Protein AF-Q5XXY3-F1 (afdb_monomer)

Secondary structure (DSSP, 8-state):
-HHHHTTS-HHHHHSSEEEEE--SSS--GGGGTT-EEEEEETTT--EEEEEEEE--SSSSEEE-HHHHHHH-TTSHHHHHT---EEEEEE----

Organism: Arachis hypogaea (NCBI:txid3818)

Mean predicted aligned error: 1.86 Å

Solvent-accessible surface area (backbone atoms only — not comparable to full-atom values): 5465 Å² total; per-residue (Å²): 63,58,95,78,54,62,85,53,56,67,69,69,67,64,70,40,45,52,25,20,37,29,44,91,75,75,69,51,56,80,79,26,46,73,40,24,34,43,36,29,25,71,85,76,67,29,67,50,61,30,28,24,49,38,63,51,88,85,60,36,74,47,60,38,64,78,49,44,57,65,38,34,81,81,47,58,26,70,77,69,74,52,75,66,65,48,74,40,83,45,86,74,85,124

Radius of gyration: 12.84 Å; Cα contacts (8 Å, |Δi|>4): 167; chains: 1; bounding box: 28×23×36 Å

pLDDT: mean 98.24, std 0.9, range [92.88, 98.88]

Foldseek 3Di:
DCVPPVPPDPCLVPVFFEKAADAPDDDHDPVQAQWWKWKAQPPPRQTGIYGHHHHDDPHGMGGDPVVVPSRCVPCVQVVVVHTDIDMDTDDPVD

Structure (mmCIF, N/CA/C/O backbone):
data_AF-Q5XXY3-F1
#
_entry.id   AF-Q5XXY3-F1
#
loop_
_atom_site.group_PDB
_atom_site.id
_atom_site.type_symbol
_atom_site.label_atom_id
_atom_site.label_alt_id
_atom_site.label_comp_id
_atom_site.label_asym_id
_atom_site.label_entity_id
_atom_site.label_seq_id
_atom_site.pdbx_PDB_ins_code
_atom_site.Cartn_x
_atom_site.Cartn_y
_atom_site.Cartn_z
_atom_site.occupancy
_atom_site.B_iso_or_equiv
_atom_site.auth_seq_id
_atom_site.auth_comp_id
_atom_site.auth_asym_id
_atom_site.auth_atom_id
_atom_site.pdbx_PDB_model_num
ATOM 1 N N . CYS A 1 1 ? 13.732 -0.974 -5.779 1.00 98.00 1 CYS A N 1
ATOM 2 C CA . CYS A 1 1 ? 13.430 -1.708 -7.037 1.00 98.00 1 CYS A CA 1
ATOM 3 C C . CYS A 1 1 ? 13.679 -0.929 -8.339 1.00 98.00 1 CYS A C 1
ATOM 5 O O . CYS A 1 1 ? 13.474 -1.486 -9.416 1.00 98.00 1 CYS A O 1
ATOM 7 N N . ALA A 1 2 ? 14.160 0.323 -8.294 1.00 98.12 2 ALA A N 1
ATOM 8 C CA . ALA A 1 2 ? 14.333 1.152 -9.494 1.00 98.12 2 ALA A CA 1
ATOM 9 C C . ALA A 1 2 ? 15.205 0.512 -10.593 1.00 98.12 2 ALA A C 1
ATOM 11 O O . ALA A 1 2 ? 14.863 0.631 -11.766 1.00 98.12 2 ALA A O 1
ATOM 12 N N . THR A 1 3 ? 16.258 -0.226 -10.219 1.00 98.31 3 THR A N 1
ATOM 13 C CA . THR A 1 3 ? 17.162 -0.944 -11.138 1.00 98.31 3 THR A CA 1
ATOM 14 C C . THR A 1 3 ? 16.435 -1.802 -12.178 1.00 98.31 3 THR A C 1
ATOM 16 O O . THR A 1 3 ? 16.924 -1.937 -13.295 1.00 98.31 3 THR A O 1
ATOM 19 N N . TRP A 1 4 ? 15.272 -2.366 -11.832 1.00 97.38 4 TRP A N 1
ATOM 20 C CA . TRP A 1 4 ? 14.529 -3.295 -12.694 1.00 97.38 4 TRP A CA 1
ATOM 21 C C . TRP A 1 4 ? 13.180 -2.740 -13.162 1.00 97.38 4 TRP A C 1
ATOM 23 O O . TRP A 1 4 ? 12.742 -3.045 -14.269 1.00 97.38 4 TRP A O 1
ATOM 33 N N . ASP A 1 5 ? 12.533 -1.899 -12.347 1.00 98.06 5 ASP A N 1
ATOM 34 C CA . ASP A 1 5 ? 11.139 -1.502 -12.574 1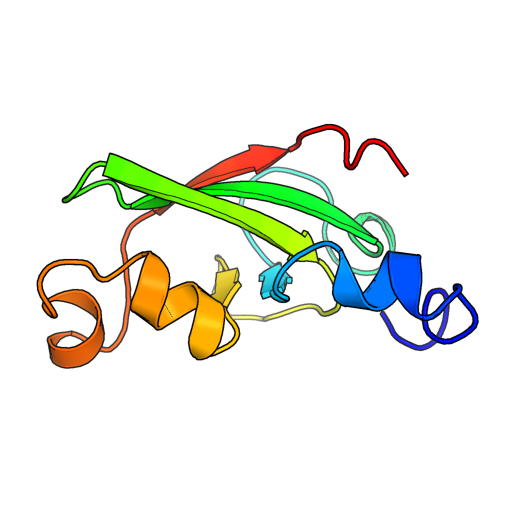.00 98.06 5 ASP A CA 1
ATOM 35 C C . ASP A 1 5 ? 10.951 -0.030 -12.975 1.00 98.06 5 ASP A C 1
ATOM 37 O O . ASP A 1 5 ? 9.853 0.352 -13.384 1.00 98.06 5 ASP A O 1
ATOM 41 N N . ALA A 1 6 ? 11.990 0.816 -12.916 1.00 97.38 6 ALA A N 1
ATOM 42 C CA . ALA A 1 6 ? 11.848 2.247 -13.223 1.00 97.38 6 ALA A CA 1
ATOM 43 C C . ALA A 1 6 ? 11.434 2.520 -14.681 1.00 97.38 6 ALA A C 1
ATOM 45 O O . ALA A 1 6 ? 10.721 3.487 -14.947 1.00 97.38 6 ALA A O 1
ATOM 46 N N . GLY A 1 7 ? 11.838 1.649 -15.613 1.00 98.25 7 GLY A N 1
ATOM 47 C CA . GLY A 1 7 ? 11.496 1.746 -17.035 1.00 98.25 7 GLY A CA 1
ATOM 48 C C . GLY A 1 7 ? 10.075 1.295 -17.387 1.00 98.25 7 GLY A C 1
ATOM 49 O O . GLY A 1 7 ? 9.664 1.429 -18.538 1.00 98.25 7 GLY A O 1
ATOM 50 N N . LYS A 1 8 ? 9.303 0.758 -16.431 1.00 98.25 8 LYS A N 1
ATOM 51 C CA . LYS A 1 8 ? 7.924 0.331 -16.695 1.00 98.25 8 LYS A CA 1
ATOM 52 C C . LYS A 1 8 ? 7.012 1.533 -16.992 1.00 98.25 8 LYS A C 1
ATOM 54 O O . LYS A 1 8 ? 7.267 2.642 -16.498 1.00 98.25 8 LYS A O 1
ATOM 59 N N . PRO A 1 9 ? 5.925 1.336 -17.769 1.00 98.44 9 PRO A N 1
ATOM 60 C CA . PRO A 1 9 ? 4.998 2.410 -18.113 1.00 98.44 9 PRO A CA 1
ATOM 61 C C . PRO A 1 9 ? 4.483 3.161 -16.883 1.00 98.44 9 PRO A C 1
ATOM 63 O O . PRO A 1 9 ? 4.299 2.576 -15.815 1.00 98.44 9 PRO A O 1
ATOM 66 N N . LEU A 1 10 ? 4.200 4.458 -17.035 1.00 98.12 10 LEU A N 1
ATOM 67 C CA . LEU A 1 10 ? 3.678 5.278 -15.937 1.00 98.12 10 LEU A CA 1
ATOM 68 C C . LEU A 1 10 ? 2.394 4.683 -15.341 1.00 98.12 10 LEU A C 1
ATOM 70 O O . LEU A 1 10 ? 2.278 4.596 -14.122 1.00 98.12 10 LEU A O 1
ATOM 74 N N . ALA A 1 11 ? 1.491 4.199 -16.200 1.00 98.12 11 ALA A N 1
ATOM 75 C CA . ALA A 1 11 ? 0.255 3.542 -15.785 1.00 98.12 11 ALA A CA 1
ATOM 76 C C . ALA A 1 11 ? 0.512 2.342 -14.857 1.00 98.12 11 ALA A C 1
ATOM 78 O O . ALA A 1 11 ? -0.181 2.183 -13.859 1.00 98.12 11 ALA A O 1
ATOM 79 N N . TRP A 1 12 ? 1.554 1.547 -15.122 1.00 98.56 12 TRP A N 1
ATOM 80 C CA . TRP A 1 12 ? 1.952 0.436 -14.254 1.00 98.56 12 TRP A CA 1
ATOM 81 C C . TRP A 1 12 ? 2.480 0.929 -12.901 1.00 98.56 12 TRP A C 1
ATOM 83 O O . TRP A 1 12 ? 2.092 0.411 -11.849 1.00 98.56 12 TRP A O 1
ATOM 93 N N . ARG A 1 13 ? 3.343 1.958 -12.930 1.00 98.38 13 ARG A N 1
ATOM 94 C CA . ARG A 1 13 ? 3.983 2.536 -11.734 1.00 98.38 13 ARG A CA 1
ATOM 95 C C . ARG A 1 13 ? 2.977 3.217 -10.806 1.00 98.38 13 ARG A C 1
ATOM 97 O O . ARG A 1 13 ? 3.177 3.188 -9.598 1.00 98.38 13 ARG A O 1
ATOM 104 N N . GLN A 1 14 ? 1.911 3.799 -11.355 1.00 97.88 14 GLN A N 1
ATOM 105 C CA . GLN A 1 14 ? 0.889 4.540 -10.604 1.00 97.88 14 GLN A CA 1
ATOM 106 C C . GLN A 1 14 ? -0.372 3.730 -10.273 1.00 97.88 14 GLN A C 1
ATOM 108 O O . GLN A 1 14 ? -1.235 4.230 -9.558 1.00 97.88 14 GLN A O 1
ATOM 113 N N . LYS A 1 15 ? -0.496 2.490 -10.765 1.00 98.44 15 LYS A N 1
ATOM 114 C CA . LYS A 1 15 ? -1.696 1.660 -10.571 1.00 98.44 15 LYS A CA 1
ATOM 115 C C . LYS A 1 15 ? -2.050 1.420 -9.099 1.00 98.44 15 LYS A C 1
ATOM 117 O O . LYS A 1 15 ? -3.225 1.396 -8.748 1.00 98.44 15 LYS A O 1
ATOM 122 N N . TYR A 1 16 ? -1.036 1.239 -8.255 1.00 98.69 16 TYR A N 1
ATOM 123 C CA . TYR A 1 16 ? -1.183 0.976 -6.824 1.00 98.69 16 TYR A CA 1
ATOM 124 C C . TYR A 1 16 ? -0.274 1.898 -6.017 1.00 98.69 16 TYR A C 1
ATOM 126 O O . TYR A 1 16 ? 0.780 2.315 -6.500 1.00 98.69 16 TYR A O 1
ATOM 134 N N . GLY A 1 17 ? -0.664 2.168 -4.769 1.00 98.62 17 GLY A N 1
ATOM 135 C CA . GLY A 1 17 ? 0.211 2.837 -3.809 1.00 98.62 17 GLY A CA 1
ATOM 136 C C . GLY A 1 17 ? 1.457 2.005 -3.503 1.00 98.62 17 GLY A C 1
ATOM 137 O O . GLY A 1 17 ? 1.490 0.798 -3.758 1.00 98.62 17 GLY A O 1
ATOM 138 N N . TRP A 1 18 ? 2.500 2.650 -2.993 1.00 98.81 18 TRP A N 1
ATOM 139 C CA . TRP A 1 18 ? 3.824 2.045 -2.857 1.00 98.81 18 TRP A CA 1
ATOM 140 C C . TRP A 1 18 ? 4.115 1.562 -1.440 1.00 98.81 18 TRP A C 1
ATOM 142 O O . TRP A 1 18 ? 3.590 2.086 -0.456 1.00 98.81 18 TRP A O 1
ATOM 152 N N . THR A 1 19 ? 4.980 0.554 -1.349 1.00 98.88 19 THR A N 1
ATOM 153 C CA . THR A 1 19 ? 5.551 0.097 -0.084 1.00 98.88 19 THR A CA 1
ATOM 154 C C . THR A 1 19 ? 6.962 -0.463 -0.263 1.00 98.88 19 THR A C 1
ATOM 156 O O . THR A 1 19 ? 7.293 -1.014 -1.321 1.00 98.88 19 THR A O 1
ATOM 159 N N . ALA A 1 20 ? 7.780 -0.362 0.782 1.00 98.88 20 ALA A N 1
ATOM 160 C CA . ALA A 1 20 ? 8.928 -1.232 0.980 1.00 98.88 20 ALA A CA 1
ATOM 161 C C . ALA A 1 20 ? 8.501 -2.521 1.698 1.00 98.88 20 ALA A C 1
ATOM 163 O O . ALA A 1 20 ? 7.660 -2.477 2.596 1.00 98.88 20 ALA A O 1
ATOM 164 N N . PHE A 1 21 ? 9.095 -3.664 1.345 1.00 98.81 21 PHE A N 1
ATOM 165 C CA . PHE A 1 21 ? 8.760 -4.951 1.965 1.00 98.81 21 PHE A CA 1
ATOM 166 C C . PHE A 1 21 ? 9.985 -5.675 2.521 1.00 98.81 21 PHE A C 1
ATOM 168 O O . PHE A 1 21 ? 10.999 -5.852 1.845 1.00 98.81 21 PHE A O 1
ATOM 175 N N . CYS A 1 22 ? 9.855 -6.131 3.761 1.00 98.44 22 CYS A N 1
ATOM 176 C CA . CYS A 1 22 ? 10.830 -6.940 4.482 1.00 98.44 22 CYS A CA 1
ATOM 177 C C . CYS A 1 22 ? 10.124 -7.826 5.520 1.00 98.44 22 CYS A C 1
ATOM 179 O O . CYS A 1 22 ? 10.650 -8.079 6.605 1.00 98.44 22 CYS A O 1
ATOM 181 N N . GLY A 1 23 ? 8.902 -8.257 5.190 1.00 97.56 23 GLY A N 1
ATOM 182 C CA . GLY A 1 23 ? 8.074 -9.080 6.057 1.00 97.56 23 GLY A CA 1
ATOM 183 C C . GLY A 1 23 ? 8.644 -10.490 6.256 1.00 97.56 23 GLY A C 1
ATOM 184 O O . GLY A 1 23 ? 9.471 -10.954 5.469 1.00 97.56 23 GLY A O 1
ATOM 185 N N . PRO A 1 24 ? 8.179 -11.200 7.294 1.00 97.12 24 PRO A N 1
ATOM 186 C CA . PRO A 1 24 ? 8.749 -12.486 7.698 1.00 97.12 24 PRO A CA 1
ATOM 187 C C . PRO A 1 24 ? 8.440 -13.647 6.741 1.00 97.12 24 PRO A C 1
ATOM 189 O O . PRO A 1 24 ? 9.077 -14.693 6.839 1.00 97.12 24 PRO A O 1
AT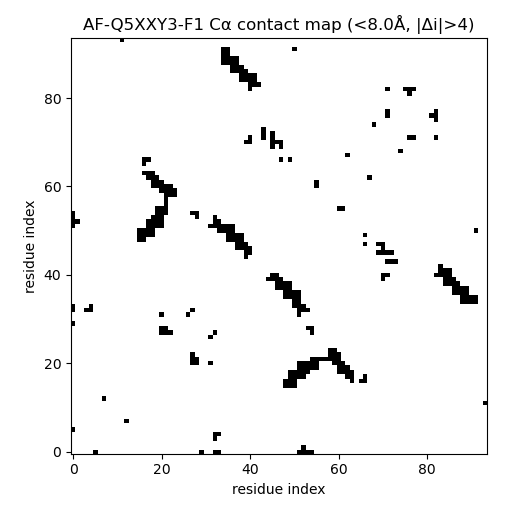OM 192 N N . VAL A 1 25 ? 7.453 -13.506 5.846 1.00 98.06 25 VAL A N 1
ATOM 193 C CA . VAL A 1 25 ? 6.987 -14.582 4.962 1.00 98.06 25 VAL A CA 1
ATOM 194 C C . VAL A 1 25 ? 6.858 -14.079 3.527 1.00 98.06 25 VAL A C 1
ATOM 196 O O . VAL A 1 25 ? 6.159 -13.109 3.244 1.00 98.06 25 VAL A O 1
ATOM 199 N N . GLY A 1 26 ? 7.489 -14.801 2.603 1.00 97.12 26 GLY A N 1
ATOM 200 C CA . GLY A 1 26 ? 7.474 -14.501 1.174 1.00 97.12 26 GLY A CA 1
ATOM 201 C C . GLY A 1 26 ? 8.815 -13.977 0.653 1.00 97.12 26 GLY A C 1
ATOM 202 O O . GLY A 1 26 ? 9.788 -13.880 1.398 1.00 97.12 26 GLY A O 1
ATOM 203 N N . PRO A 1 27 ? 8.899 -13.687 -0.655 1.00 97.56 27 PRO A N 1
ATOM 204 C CA . PRO A 1 27 ? 10.121 -13.191 -1.272 1.00 97.56 27 PRO A CA 1
ATOM 205 C C . PRO A 1 27 ? 10.464 -11.790 -0.759 1.00 97.56 27 PRO A C 1
ATOM 207 O O . PRO A 1 27 ? 9.580 -10.948 -0.615 1.00 97.56 27 PRO A O 1
ATOM 210 N N . THR A 1 28 ? 11.752 -11.523 -0.564 1.00 96.88 28 THR A N 1
ATOM 211 C CA . THR A 1 28 ? 12.295 -10.207 -0.198 1.00 96.88 28 THR A CA 1
ATOM 212 C C . THR A 1 28 ? 13.349 -9.755 -1.214 1.00 96.88 28 THR A C 1
ATOM 214 O O . THR A 1 28 ? 13.742 -10.509 -2.112 1.00 96.88 28 THR A O 1
ATOM 217 N N . GLY A 1 29 ? 13.768 -8.491 -1.120 1.00 95.62 29 GLY A N 1
ATOM 218 C CA . GLY A 1 29 ? 14.742 -7.888 -2.029 1.00 95.62 29 GLY A CA 1
ATOM 219 C C . GLY A 1 29 ? 14.295 -7.925 -3.488 1.00 95.62 29 GLY A C 1
ATOM 220 O O . GLY A 1 29 ? 13.130 -7.677 -3.801 1.00 95.62 29 GLY A O 1
ATOM 221 N N . GLN A 1 30 ? 15.217 -8.253 -4.395 1.00 97.62 30 GLN A N 1
ATOM 222 C CA . GLN A 1 30 ? 14.950 -8.258 -5.836 1.00 97.62 30 GLN A CA 1
ATOM 223 C C . GLN A 1 30 ? 13.745 -9.134 -6.221 1.00 97.62 30 GLN A C 1
ATOM 225 O O . GLN A 1 30 ? 12.960 -8.748 -7.080 1.00 97.62 30 GLN A O 1
ATOM 230 N N . ALA A 1 31 ? 13.558 -10.290 -5.576 1.00 98.06 31 ALA A N 1
ATOM 231 C CA . ALA A 1 31 ? 12.477 -11.223 -5.907 1.00 98.06 31 ALA A CA 1
ATOM 232 C C . ALA A 1 31 ? 11.073 -10.723 -5.504 1.00 98.06 31 ALA A C 1
ATOM 234 O O . ALA A 1 31 ? 10.063 -11.317 -5.905 1.00 98.06 31 ALA A O 1
ATOM 235 N N . ALA A 1 32 ? 11.005 -9.670 -4.686 1.00 98.50 32 ALA A N 1
ATOM 236 C CA . ALA A 1 32 ? 9.768 -9.017 -4.269 1.00 98.50 32 ALA A CA 1
ATOM 237 C C . ALA A 1 32 ? 9.385 -7.839 -5.175 1.00 98.50 32 ALA A C 1
ATOM 239 O O . ALA A 1 32 ? 8.213 -7.470 -5.229 1.00 98.50 32 ALA A O 1
ATOM 240 N N . CYS A 1 33 ? 10.358 -7.259 -5.881 1.00 98.62 33 CYS A N 1
ATOM 241 C CA . CYS A 1 33 ? 10.165 -6.064 -6.687 1.00 98.62 33 CYS A CA 1
ATOM 242 C C . CYS A 1 33 ? 9.033 -6.218 -7.706 1.00 98.62 33 CYS A C 1
ATOM 244 O O . CYS A 1 33 ? 8.946 -7.210 -8.431 1.00 98.62 33 CYS A O 1
ATOM 246 N N . GLY A 1 34 ? 8.123 -5.245 -7.700 1.00 98.56 34 GLY A N 1
ATOM 247 C CA . GLY A 1 34 ? 6.979 -5.187 -8.598 1.00 98.56 34 GLY A CA 1
ATOM 248 C C . GLY A 1 34 ? 5.790 -6.061 -8.196 1.00 98.56 34 GLY A C 1
ATOM 249 O O . GLY A 1 34 ? 4.726 -5.887 -8.789 1.00 98.56 34 GLY A O 1
ATOM 250 N N . LYS A 1 35 ? 5.906 -6.944 -7.192 1.00 98.75 35 LYS A N 1
ATOM 251 C CA . LYS A 1 35 ? 4.777 -7.755 -6.698 1.00 98.75 35 LYS A CA 1
ATOM 252 C C . LYS A 1 35 ? 3.779 -6.910 -5.908 1.00 98.75 35 LYS A C 1
ATOM 254 O O . LYS A 1 35 ? 4.131 -5.855 -5.375 1.00 98.75 35 LYS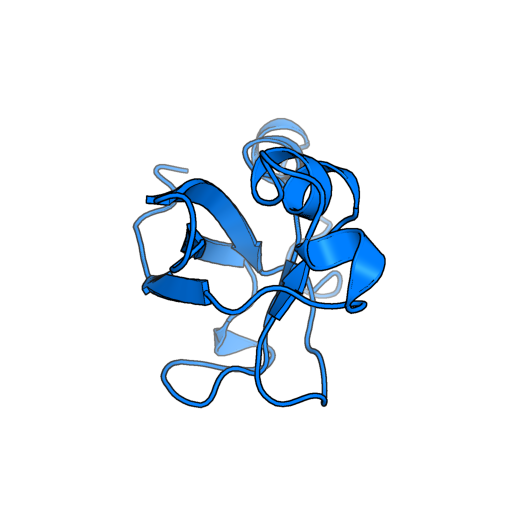 A O 1
ATOM 259 N N . CYS A 1 36 ? 2.543 -7.397 -5.814 1.00 98.88 36 CYS A N 1
ATOM 260 C CA . CYS A 1 36 ? 1.468 -6.715 -5.105 1.00 98.88 36 CYS A CA 1
ATOM 261 C C . CYS A 1 36 ? 1.064 -7.441 -3.825 1.00 98.88 36 CYS A C 1
ATOM 263 O O . CYS A 1 36 ? 1.043 -8.672 -3.759 1.00 98.88 36 CYS A O 1
ATOM 265 N N . LEU A 1 37 ? 0.713 -6.648 -2.816 1.00 98.88 37 LEU A N 1
ATOM 266 C CA . LEU A 1 37 ? 0.190 -7.116 -1.543 1.00 98.88 37 LEU A CA 1
ATOM 267 C C . LEU A 1 37 ? -1.202 -6.540 -1.319 1.00 98.88 37 LEU A C 1
ATOM 269 O O . LEU A 1 37 ? -1.411 -5.338 -1.477 1.00 98.88 37 LEU A O 1
ATOM 273 N N . LYS A 1 38 ? -2.135 -7.381 -0.877 1.00 98.88 38 LYS A N 1
ATOM 274 C CA . LYS A 1 38 ? -3.373 -6.933 -0.244 1.00 98.88 38 LYS A CA 1
ATOM 275 C C . LYS A 1 38 ? -3.122 -6.787 1.252 1.00 98.88 38 LYS A C 1
ATOM 277 O O . LYS A 1 38 ? -3.013 -7.788 1.958 1.00 98.88 38 LYS A O 1
ATOM 282 N N . VAL A 1 39 ? -3.018 -5.547 1.716 1.00 98.88 39 VAL A N 1
ATOM 283 C CA . VAL A 1 39 ? -2.754 -5.185 3.113 1.00 98.88 39 VAL A CA 1
ATOM 284 C C . VAL A 1 39 ? -4.077 -4.909 3.812 1.00 98.88 39 VAL A C 1
ATOM 286 O O . VAL A 1 39 ? -4.934 -4.219 3.264 1.00 98.88 39 VAL A O 1
ATOM 289 N N . THR A 1 40 ? -4.250 -5.462 5.010 1.00 98.88 40 THR A N 1
ATOM 290 C CA . THR A 1 40 ? -5.454 -5.307 5.835 1.00 98.88 40 THR A CA 1
ATOM 291 C C . THR A 1 40 ? -5.057 -4.813 7.217 1.00 98.88 40 THR A C 1
ATOM 293 O O . THR A 1 40 ? -4.322 -5.504 7.920 1.00 98.88 40 THR A O 1
ATOM 296 N N . ASN A 1 41 ? -5.555 -3.645 7.622 1.00 98.81 41 ASN A N 1
ATOM 297 C CA . ASN A 1 41 ? -5.437 -3.165 8.997 1.00 98.81 41 ASN A CA 1
ATOM 298 C C . ASN A 1 41 ? -6.208 -4.120 9.918 1.00 98.81 41 ASN A C 1
ATOM 300 O O . ASN A 1 41 ? -7.419 -4.276 9.764 1.00 98.81 41 ASN A O 1
ATOM 304 N N . THR A 1 42 ? -5.520 -4.764 10.864 1.00 98.75 42 THR A N 1
ATOM 305 C CA . THR A 1 42 ? -6.133 -5.782 11.739 1.00 98.75 42 THR A CA 1
ATOM 306 C C . THR A 1 42 ? -7.165 -5.201 12.697 1.00 98.75 42 THR A C 1
ATOM 308 O O . THR A 1 42 ? -8.017 -5.927 13.202 1.00 98.75 42 THR A O 1
ATOM 311 N N . ARG A 1 43 ? -7.098 -3.893 12.944 1.00 98.38 43 ARG A N 1
ATOM 312 C CA . ARG A 1 43 ? -7.935 -3.195 13.913 1.00 98.38 43 ARG A CA 1
ATOM 313 C C . ARG A 1 43 ? -9.223 -2.656 13.291 1.00 98.38 43 ARG A C 1
ATOM 315 O O . ARG A 1 43 ? -10.269 -2.738 13.922 1.00 98.38 43 ARG A O 1
ATOM 322 N N . THR A 1 44 ? -9.164 -2.120 12.068 1.00 98.69 44 THR A N 1
ATOM 323 C CA . THR A 1 44 ? -10.331 -1.509 11.388 1.00 98.69 44 THR A CA 1
ATOM 324 C C . THR A 1 44 ? -10.868 -2.320 10.218 1.00 98.69 44 THR A C 1
ATOM 326 O O . THR A 1 44 ? -11.924 -1.991 9.686 1.00 98.69 44 THR A O 1
ATOM 329 N N . ASN A 1 45 ? -10.152 -3.360 9.788 1.00 98.69 45 ASN A N 1
ATOM 330 C CA . ASN A 1 45 ? -10.401 -4.097 8.547 1.00 98.69 45 ASN A CA 1
ATOM 331 C C . ASN A 1 45 ? -10.301 -3.250 7.268 1.00 98.69 45 ASN A C 1
ATOM 333 O O . ASN A 1 45 ? -10.671 -3.734 6.197 1.00 98.69 45 ASN A O 1
ATOM 337 N N . ALA A 1 46 ? -9.776 -2.022 7.337 1.00 98.81 46 ALA A N 1
ATOM 338 C CA . ALA A 1 46 ? -9.465 -1.238 6.148 1.00 98.81 46 ALA A CA 1
ATOM 339 C C . ALA A 1 46 ? -8.425 -1.970 5.289 1.00 98.81 46 ALA A C 1
ATOM 341 O O . ALA A 1 46 ? -7.488 -2.579 5.813 1.00 98.81 46 ALA A O 1
ATOM 342 N N . GLN A 1 47 ? -8.594 -1.923 3.967 1.00 98.81 47 GLN A N 1
ATOM 343 C CA . GLN A 1 47 ? -7.768 -2.674 3.021 1.00 98.81 47 GLN A CA 1
ATOM 344 C C . GLN A 1 47 ? -7.231 -1.776 1.920 1.00 98.81 47 GLN A C 1
ATOM 346 O O . GLN A 1 47 ? -7.940 -0.889 1.450 1.00 98.81 47 GLN A O 1
ATOM 351 N N . GLN A 1 48 ? -6.010 -2.051 1.470 1.00 98.75 48 GLN A N 1
ATOM 352 C CA . GLN A 1 48 ? -5.401 -1.446 0.286 1.00 98.75 48 GL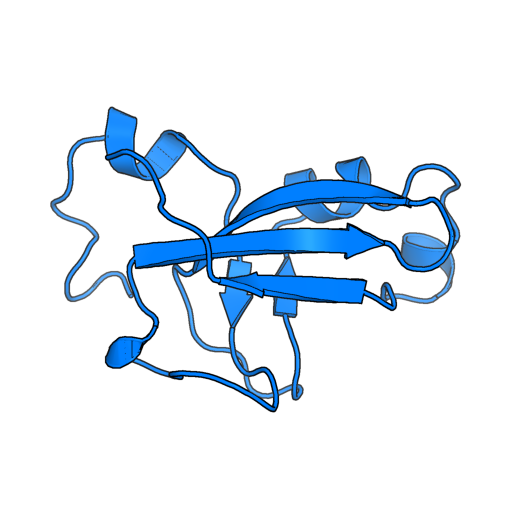N A CA 1
ATOM 353 C C . GLN A 1 48 ? -4.586 -2.502 -0.466 1.00 98.75 48 GLN A C 1
ATOM 355 O O . GLN A 1 48 ? -3.942 -3.354 0.150 1.00 98.75 48 GLN A O 1
ATOM 360 N N . THR A 1 49 ? -4.587 -2.423 -1.796 1.00 98.88 49 THR A N 1
ATOM 361 C CA . THR A 1 49 ? -3.605 -3.137 -2.620 1.00 98.88 49 THR A CA 1
ATOM 362 C C . THR A 1 49 ? -2.433 -2.206 -2.891 1.00 98.88 49 THR A C 1
ATOM 364 O O 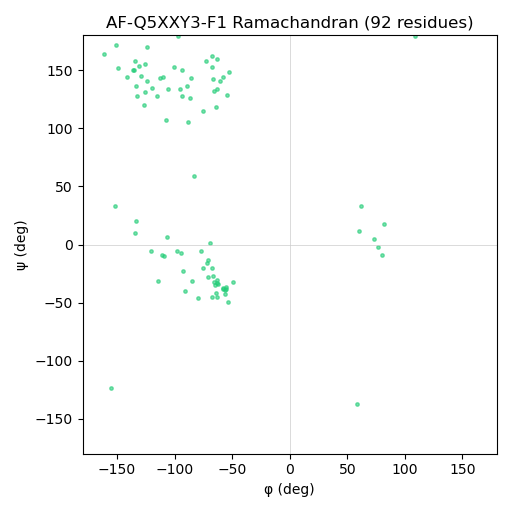. THR A 1 49 ? -2.625 -1.075 -3.341 1.00 98.88 49 THR A O 1
ATOM 367 N N . VAL A 1 50 ? -1.225 -2.681 -2.608 1.00 98.88 50 VAL A N 1
ATOM 368 C CA . VAL A 1 50 ? 0.023 -1.922 -2.741 1.00 98.88 50 VAL A CA 1
ATOM 369 C C . VAL A 1 50 ? 1.014 -2.676 -3.606 1.00 98.88 50 VAL A C 1
ATOM 371 O O . VAL A 1 50 ? 0.963 -3.904 -3.678 1.00 98.88 50 VAL A O 1
ATOM 374 N N . ARG A 1 51 ? 1.943 -1.950 -4.225 1.00 98.88 51 ARG A N 1
ATOM 375 C CA . ARG A 1 51 ? 3.064 -2.520 -4.969 1.00 98.88 51 ARG A CA 1
ATOM 376 C C . ARG A 1 51 ? 4.363 -2.369 -4.187 1.00 98.88 51 ARG A C 1
ATOM 378 O O . ARG A 1 51 ? 4.677 -1.284 -3.699 1.00 98.88 51 ARG A O 1
ATOM 385 N N . ILE A 1 52 ? 5.131 -3.451 -4.127 1.00 98.88 52 ILE A N 1
ATOM 386 C CA . ILE A 1 52 ? 6.467 -3.465 -3.536 1.00 98.88 52 ILE A CA 1
ATOM 387 C C . ILE A 1 52 ? 7.435 -2.789 -4.508 1.00 98.88 52 ILE A C 1
ATOM 389 O O . ILE A 1 52 ? 7.685 -3.289 -5.607 1.00 98.88 52 ILE A O 1
ATOM 393 N N . VAL A 1 53 ? 7.984 -1.649 -4.099 1.00 98.69 53 VAL A N 1
ATOM 394 C CA . VAL A 1 53 ? 8.942 -0.864 -4.898 1.00 98.69 53 VAL A CA 1
ATOM 395 C C . VAL A 1 53 ? 10.288 -0.691 -4.202 1.00 98.69 53 VAL A C 1
ATOM 397 O O . VAL A 1 53 ? 11.238 -0.188 -4.814 1.00 98.69 53 VAL A O 1
ATOM 400 N N . ASP A 1 54 ? 10.400 -1.151 -2.959 1.00 98.62 54 ASP A N 1
ATOM 401 C CA . ASP A 1 54 ? 11.615 -1.032 -2.169 1.00 98.62 54 ASP A CA 1
ATOM 402 C C . ASP A 1 54 ? 11.775 -2.162 -1.137 1.00 98.62 54 ASP A C 1
ATOM 404 O O . ASP A 1 54 ? 10.874 -2.984 -0.943 1.00 98.62 54 ASP A O 1
ATOM 408 N N . GLN A 1 55 ? 12.937 -2.214 -0.491 1.00 98.12 55 GLN A N 1
ATOM 409 C CA . GLN A 1 55 ? 13.242 -3.133 0.599 1.00 98.12 55 GLN A CA 1
ATOM 410 C C . GLN A 1 55 ? 13.484 -2.350 1.892 1.00 98.12 55 GLN A C 1
ATOM 412 O O . GLN A 1 55 ? 14.332 -1.468 1.937 1.00 98.12 55 GLN A O 1
ATOM 417 N N . CYS A 1 56 ? 12.780 -2.728 2.959 1.00 98.12 56 CYS A N 1
ATOM 418 C CA . CYS A 1 56 ? 13.005 -2.198 4.304 1.00 98.12 56 CYS A CA 1
ATOM 419 C C . CYS A 1 56 ? 13.901 -3.122 5.150 1.00 98.12 56 CYS A C 1
ATOM 421 O O . CYS A 1 56 ? 14.322 -4.195 4.709 1.00 98.12 56 CYS A O 1
ATOM 423 N N . SER A 1 57 ? 14.171 -2.722 6.396 1.00 97.50 57 SER A N 1
ATOM 424 C CA . SER A 1 57 ? 14.933 -3.510 7.378 1.00 97.50 57 SER A CA 1
ATOM 425 C C . SER A 1 57 ? 14.277 -3.568 8.768 1.00 97.50 57 SER A C 1
ATOM 427 O O . SER A 1 57 ? 14.957 -3.835 9.754 1.00 97.50 57 SER A O 1
ATOM 429 N N . ASN A 1 58 ? 12.970 -3.300 8.863 1.00 95.31 58 ASN A N 1
ATOM 430 C CA . ASN A 1 58 ? 12.204 -3.233 10.118 1.00 95.31 58 ASN A CA 1
ATOM 431 C C . ASN A 1 58 ? 11.269 -4.441 10.354 1.00 95.31 58 ASN A C 1
ATOM 433 O O . ASN A 1 58 ? 10.498 -4.438 11.309 1.00 95.31 58 ASN A O 1
ATOM 437 N N . GLY A 1 59 ? 11.334 -5.476 9.507 1.00 95.50 59 GLY A N 1
ATOM 438 C CA . GLY A 1 59 ? 10.595 -6.734 9.691 1.00 95.50 59 GLY A CA 1
ATOM 439 C C . GLY A 1 59 ? 9.130 -6.720 9.238 1.00 95.50 59 GLY A C 1
ATOM 440 O O . GLY A 1 59 ? 8.363 -7.592 9.649 1.00 95.50 59 GLY A O 1
ATOM 441 N N . GLY A 1 60 ? 8.715 -5.760 8.406 1.00 97.88 60 GLY A N 1
ATOM 442 C CA . GLY A 1 60 ? 7.323 -5.636 7.975 1.00 97.88 60 GLY A CA 1
ATOM 443 C C . GLY A 1 60 ? 7.150 -4.92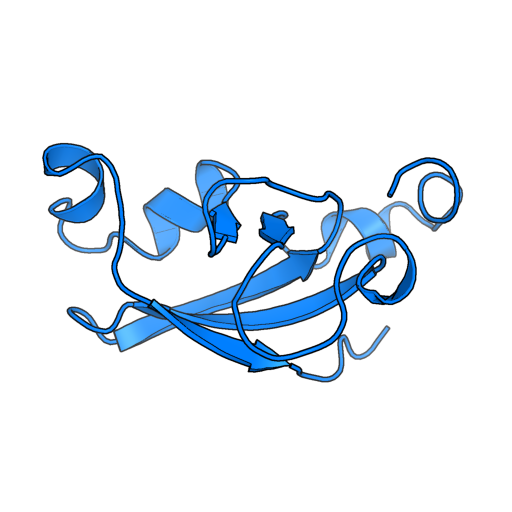5 6.637 1.00 97.88 60 GLY A C 1
ATOM 444 O O . GLY A 1 60 ? 7.665 -5.370 5.606 1.00 97.88 60 GLY A O 1
ATOM 445 N N . LEU A 1 61 ? 6.359 -3.854 6.663 1.00 98.69 61 LEU A N 1
ATOM 446 C CA . LEU A 1 61 ? 6.095 -2.978 5.530 1.00 98.69 61 LEU A CA 1
ATOM 447 C C . LEU A 1 61 ? 6.465 -1.551 5.926 1.00 98.69 61 LEU A C 1
ATOM 449 O O . LEU A 1 61 ? 6.152 -1.125 7.037 1.00 98.69 61 LEU A O 1
ATOM 453 N N . ASP A 1 62 ? 7.065 -0.812 5.001 1.00 98.69 62 ASP A N 1
ATOM 454 C CA . ASP A 1 62 ? 7.139 0.646 5.084 1.00 98.69 62 ASP A CA 1
ATOM 455 C C . ASP A 1 62 ? 6.188 1.209 4.029 1.00 98.69 62 ASP A C 1
ATOM 457 O O . ASP A 1 62 ? 6.388 1.010 2.827 1.00 98.69 62 ASP A O 1
ATOM 461 N N . LEU A 1 63 ? 5.056 1.751 4.467 1.00 98.75 63 LEU A N 1
ATOM 462 C CA . LEU A 1 63 ? 3.993 2.207 3.577 1.00 98.75 63 LEU A CA 1
ATOM 463 C C . LEU A 1 63 ? 4.236 3.665 3.211 1.00 98.75 63 LEU A C 1
ATOM 465 O O . LEU A 1 63 ? 4.469 4.489 4.092 1.00 98.75 63 LEU A O 1
ATOM 469 N N . ASP A 1 64 ? 4.062 4.005 1.935 1.00 98.69 64 ASP A N 1
ATOM 470 C CA . ASP A 1 64 ? 3.958 5.413 1.566 1.00 98.69 64 ASP A CA 1
ATOM 471 C C . ASP A 1 64 ? 2.792 6.073 2.330 1.00 98.69 64 ASP A C 1
ATOM 473 O O . ASP A 1 64 ? 1.746 5.452 2.573 1.00 98.69 64 ASP A O 1
ATOM 477 N N . ILE A 1 65 ? 2.958 7.340 2.709 1.00 98.31 65 ILE A N 1
ATOM 478 C CA . ILE A 1 65 ? 2.071 8.045 3.641 1.00 98.31 65 ILE A CA 1
ATOM 479 C C . ILE A 1 65 ? 0.618 8.060 3.154 1.00 98.31 65 ILE A C 1
ATOM 481 O O . ILE A 1 65 ? -0.309 7.870 3.942 1.00 98.31 65 ILE A O 1
ATOM 485 N N . GLY A 1 66 ? 0.405 8.190 1.840 1.00 98.00 66 GLY A N 1
ATOM 486 C CA . GLY A 1 66 ? -0.931 8.169 1.245 1.00 98.00 66 GLY A CA 1
ATOM 487 C C . GLY A 1 66 ? -1.635 6.811 1.357 1.00 98.00 66 GLY A C 1
ATOM 488 O O . GLY A 1 66 ? -2.864 6.758 1.383 1.00 98.00 66 GLY A O 1
ATOM 489 N N . VAL A 1 67 ? -0.887 5.705 1.439 1.00 98.69 67 VAL A N 1
ATOM 490 C CA . VAL A 1 67 ? -1.440 4.371 1.720 1.00 98.69 67 VAL A CA 1
ATOM 491 C C . VAL A 1 67 ? -1.696 4.213 3.212 1.00 98.69 67 VAL A C 1
ATOM 493 O O . VAL A 1 67 ? -2.773 3.757 3.596 1.00 98.69 67 VAL A O 1
ATOM 496 N N . PHE A 1 68 ? -0.726 4.605 4.042 1.00 98.81 68 PHE A N 1
ATOM 497 C CA . PHE A 1 68 ? -0.832 4.519 5.496 1.00 98.81 68 PHE A CA 1
ATOM 498 C C . PHE A 1 68 ? -2.099 5.220 5.998 1.00 98.81 68 PHE A C 1
ATOM 500 O O . PHE A 1 68 ? -2.909 4.609 6.689 1.00 98.81 68 PHE A O 1
ATOM 507 N N . GLN A 1 69 ? -2.334 6.460 5.561 1.00 98.56 69 GLN A N 1
ATOM 508 C CA . GLN A 1 69 ? -3.511 7.248 5.943 1.00 98.56 69 GLN A CA 1
ATOM 509 C C . GLN A 1 69 ? -4.837 6.611 5.501 1.00 98.56 69 GLN A C 1
ATOM 511 O O . GLN A 1 69 ? -5.829 6.702 6.217 1.00 98.56 69 GLN A O 1
ATOM 516 N N . LYS A 1 70 ? -4.873 5.930 4.346 1.00 98.69 70 LYS A N 1
ATOM 517 C CA . LYS A 1 70 ? -6.073 5.204 3.887 1.00 98.69 70 LYS A CA 1
ATOM 518 C C . LYS A 1 70 ? -6.364 3.955 4.717 1.00 98.69 70 LYS A C 1
ATOM 520 O O . LYS A 1 70 ? -7.514 3.530 4.785 1.00 98.69 70 LYS A O 1
ATOM 525 N N . LEU A 1 71 ? -5.336 3.342 5.304 1.00 98.81 71 LEU A N 1
ATOM 526 C CA . LEU A 1 71 ? -5.484 2.195 6.200 1.00 98.81 71 LEU A CA 1
ATOM 527 C C . LEU A 1 71 ? -5.770 2.621 7.644 1.00 98.81 71 LEU A C 1
ATOM 529 O O . LEU A 1 71 ? -6.469 1.901 8.356 1.00 98.81 71 LEU A O 1
ATOM 533 N N . ASP A 1 72 ? -5.257 3.768 8.084 1.00 98.75 72 ASP A N 1
ATOM 534 C CA . ASP A 1 72 ? -5.423 4.288 9.443 1.00 98.75 72 ASP A CA 1
ATOM 535 C C . ASP A 1 72 ? -6.751 5.037 9.640 1.00 98.75 72 ASP A C 1
ATOM 537 O O . ASP A 1 72 ? -6.800 6.216 9.985 1.00 98.75 72 ASP A O 1
ATOM 541 N N . THR A 1 73 ? -7.864 4.341 9.410 1.00 98.75 73 THR A N 1
ATOM 542 C CA . THR A 1 73 ? -9.205 4.947 9.331 1.00 98.75 73 THR A CA 1
ATOM 543 C C . THR A 1 73 ? -9.764 5.492 10.650 1.00 98.75 73 THR A C 1
ATOM 545 O O . THR A 1 73 ? -10.890 5.979 10.666 1.00 98.75 73 THR A O 1
ATOM 548 N N . ASP A 1 74 ? -9.026 5.412 11.754 1.00 98.44 74 ASP A N 1
ATOM 549 C CA . ASP A 1 74 ? -9.399 6.042 13.028 1.00 98.44 74 ASP A CA 1
ATOM 550 C C . ASP A 1 74 ? -8.237 6.801 13.708 1.00 98.44 74 ASP A C 1
ATOM 552 O O . ASP A 1 74 ? -8.358 7.190 14.868 1.00 98.44 74 ASP A O 1
ATOM 556 N N . GLY A 1 75 ? -7.105 6.986 13.017 1.00 98.44 75 GLY A N 1
ATOM 557 C CA . GLY A 1 75 ? -5.961 7.770 13.494 1.00 98.44 75 GLY A CA 1
ATOM 558 C C . GLY A 1 75 ? -5.061 7.109 14.547 1.00 98.44 75 GLY A C 1
ATOM 559 O O . GLY A 1 75 ? -4.062 7.713 14.952 1.00 98.44 75 GLY A O 1
ATOM 560 N N . ASN A 1 76 ? -5.373 5.896 15.018 1.00 98.56 76 ASN A N 1
ATOM 561 C CA . ASN A 1 76 ? -4.553 5.220 16.031 1.00 98.56 76 ASN A CA 1
ATOM 562 C C . ASN A 1 76 ? -3.149 4.881 15.522 1.00 98.56 76 ASN A C 1
ATOM 564 O O . ASN A 1 76 ? -2.191 4.932 16.291 1.00 98.56 76 ASN A O 1
ATOM 568 N N . GLY A 1 77 ? -3.016 4.535 14.242 1.00 98.44 77 GLY A N 1
ATOM 569 C CA . GLY A 1 77 ? -1.733 4.190 13.648 1.00 98.44 77 GLY A CA 1
ATOM 570 C C . GLY A 1 77 ? -0.765 5.362 13.668 1.00 98.44 77 GLY A C 1
ATOM 571 O O . GLY A 1 77 ? 0.382 5.210 14.080 1.00 98.44 77 GLY A O 1
ATOM 572 N N . ASN A 1 78 ? -1.239 6.549 13.298 1.00 98.38 78 ASN A N 1
ATOM 573 C CA . ASN A 1 78 ? -0.449 7.770 13.359 1.00 98.38 78 ASN A CA 1
ATOM 574 C C . ASN A 1 78 ? -0.066 8.126 14.804 1.00 98.38 78 ASN A C 1
ATOM 576 O O . ASN A 1 78 ? 1.080 8.478 15.065 1.00 98.38 78 ASN A O 1
ATOM 580 N N . ALA A 1 79 ? -0.995 7.980 15.755 1.00 98.31 79 ALA A N 1
ATOM 581 C CA . ALA A 1 79 ? -0.716 8.226 17.171 1.00 98.31 79 ALA A CA 1
ATOM 582 C C . ALA A 1 79 ? 0.342 7.266 17.756 1.00 98.31 79 ALA A C 1
ATOM 584 O O . ALA A 1 79 ? 1.114 7.659 18.627 1.00 98.31 79 ALA A O 1
ATOM 585 N N . GLN A 1 80 ? 0.392 6.021 17.272 1.00 97.94 80 GLN A N 1
ATOM 586 C CA . GLN A 1 80 ? 1.323 4.976 17.722 1.00 97.94 80 GLN A CA 1
ATOM 587 C C . GLN A 1 80 ? 2.603 4.885 16.873 1.00 97.94 80 GLN A C 1
ATOM 589 O O . GLN A 1 80 ? 3.510 4.113 17.193 1.00 97.94 80 GLN A O 1
ATOM 594 N N . GLY A 1 81 ? 2.669 5.628 15.767 1.00 98.00 81 GLY A N 1
ATOM 595 C CA . GLY A 1 81 ? 3.760 5.584 14.794 1.00 98.00 81 GLY A CA 1
ATOM 596 C C . GLY A 1 81 ? 3.797 4.332 13.906 1.00 98.00 81 GLY A C 1
ATOM 597 O O . GLY A 1 81 ? 4.747 4.179 13.143 1.00 98.00 81 GLY A O 1
ATOM 598 N N . HIS A 1 82 ? 2.813 3.428 13.988 1.00 98.50 82 HIS A N 1
ATOM 599 C CA . HIS A 1 82 ? 2.735 2.232 13.141 1.00 98.50 82 HIS A CA 1
ATOM 600 C C . HIS A 1 82 ? 1.325 1.618 13.107 1.00 98.50 82 HIS A C 1
ATOM 602 O O . HIS A 1 82 ? 0.489 1.879 13.967 1.00 98.50 82 HIS A O 1
ATOM 608 N N . LEU A 1 83 ? 1.077 0.743 12.127 1.00 98.69 83 LEU A N 1
ATOM 609 C CA . LEU A 1 83 ? -0.113 -0.109 12.054 1.00 98.69 83 LEU A CA 1
ATOM 610 C C . LEU A 1 83 ? 0.279 -1.577 12.232 1.00 98.69 83 LEU A C 1
ATOM 612 O O . LEU A 1 83 ? 1.284 -2.025 11.684 1.00 98.69 83 LEU A O 1
ATOM 616 N N . THR A 1 84 ? -0.563 -2.351 12.919 1.00 98.62 84 THR A N 1
ATOM 617 C CA . THR A 1 84 ? -0.529 -3.817 12.812 1.00 98.62 84 THR A CA 1
ATOM 618 C C . THR A 1 84 ? -1.393 -4.240 11.628 1.00 98.62 84 THR A C 1
ATOM 620 O O . THR A 1 84 ? -2.561 -3.855 11.525 1.00 98.62 84 THR A O 1
ATOM 623 N N . VAL A 1 85 ? -0.820 -5.016 10.710 1.00 98.75 85 VAL A N 1
ATOM 624 C CA . VAL A 1 85 ? -1.482 -5.402 9.460 1.00 98.75 85 VAL A CA 1
ATOM 625 C C . VAL A 1 85 ? -1.294 -6.882 9.154 1.00 98.75 85 VAL A C 1
ATOM 627 O O . VAL A 1 85 ? -0.259 -7.467 9.461 1.00 98.75 85 VAL A O 1
ATOM 630 N N . ASN A 1 86 ? -2.280 -7.458 8.473 1.00 98.75 86 ASN A N 1
ATOM 631 C CA . ASN A 1 86 ? -2.115 -8.693 7.713 1.00 98.75 86 ASN A CA 1
ATOM 632 C C . ASN A 1 86 ? -1.787 -8.342 6.259 1.00 98.75 86 ASN A C 1
ATOM 634 O O . ASN A 1 86 ? 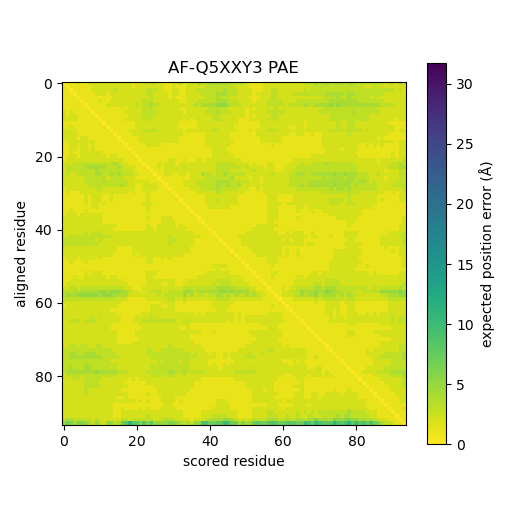-2.262 -7.326 5.743 1.00 98.75 86 ASN A O 1
ATOM 638 N N . TYR A 1 87 ? -1.038 -9.199 5.567 1.00 98.81 87 TYR A N 1
ATOM 639 C CA . TYR A 1 87 ? -0.803 -9.063 4.131 1.00 98.81 87 TYR A CA 1
ATOM 640 C C . TYR A 1 87 ? -0.935 -10.402 3.414 1.00 98.81 87 TYR A C 1
ATOM 642 O O . TYR A 1 87 ? -0.646 -11.454 3.976 1.00 98.81 87 TYR A O 1
ATOM 650 N N . ASN A 1 88 ? -1.343 -10.345 2.149 1.00 98.62 88 ASN A N 1
ATOM 651 C CA . ASN A 1 88 ? -1.327 -11.482 1.237 1.00 98.62 88 ASN A CA 1
ATOM 652 C C . ASN A 1 88 ? -0.729 -11.050 -0.096 1.00 98.62 88 ASN A C 1
ATOM 654 O O . ASN A 1 88 ? -1.096 -9.993 -0.610 1.00 98.62 88 ASN A O 1
ATOM 658 N N . PHE A 1 89 ? 0.146 -11.871 -0.674 1.00 98.62 89 PHE A N 1
ATOM 659 C CA . PHE A 1 89 ? 0.550 -11.689 -2.066 1.00 98.62 89 PHE A CA 1
ATOM 660 C C . PHE A 1 89 ? -0.652 -11.926 -2.979 1.00 98.62 89 PHE A C 1
ATOM 662 O O . PHE A 1 89 ? -1.373 -12.910 -2.824 1.00 98.62 89 PHE A O 1
ATOM 669 N N . VAL A 1 90 ? -0.867 -11.005 -3.913 1.00 98.75 90 VAL A N 1
ATOM 670 C CA . VAL A 1 90 ? -1.973 -11.047 -4.873 1.00 98.75 90 VAL A CA 1
ATOM 671 C C . VAL A 1 90 ? -1.465 -10.734 -6.272 1.00 98.75 90 VAL A C 1
ATOM 673 O O . VAL A 1 90 ? -0.420 -10.099 -6.437 1.00 98.75 90 VAL A O 1
ATOM 676 N N . ASP A 1 91 ? -2.216 -11.170 -7.280 1.00 98.25 91 ASP A 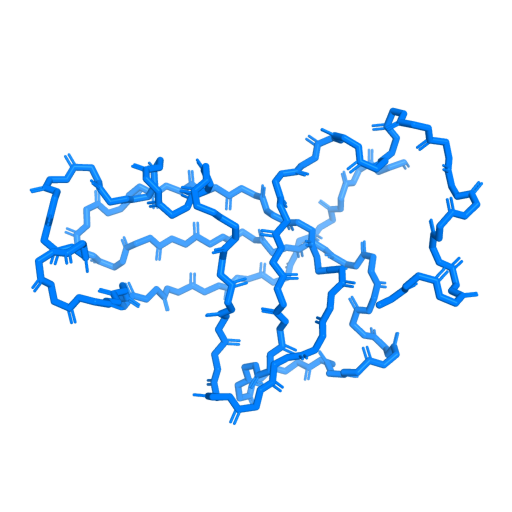N 1
ATOM 677 C CA . ASP A 1 91 ? -1.973 -10.751 -8.655 1.00 98.25 91 ASP A CA 1
ATOM 678 C C . ASP A 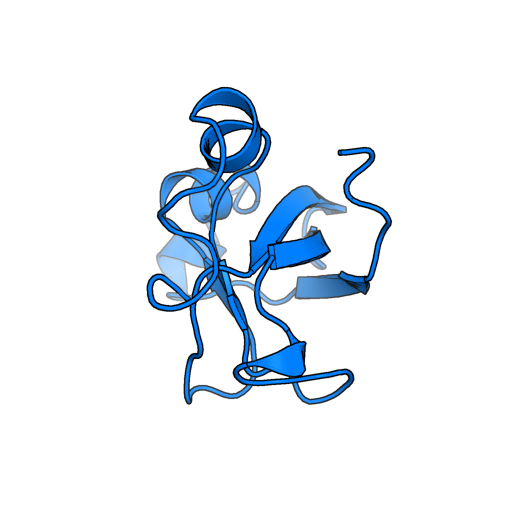1 91 ? -2.187 -9.233 -8.785 1.00 98.25 91 ASP A C 1
ATOM 680 O O . ASP A 1 91 ? -3.164 -8.673 -8.281 1.00 98.25 91 ASP A O 1
ATOM 684 N N . CYS A 1 92 ? -1.251 -8.562 -9.453 1.00 97.75 92 CYS A N 1
ATOM 685 C CA . CYS A 1 92 ? -1.344 -7.143 -9.757 1.00 97.75 92 CYS A CA 1
ATOM 686 C C . CYS A 1 92 ? -2.328 -6.857 -10.905 1.00 97.75 92 CYS A C 1
ATOM 688 O O . CYS A 1 92 ? -2.777 -5.713 -11.035 1.00 97.75 92 CYS A O 1
ATOM 690 N N . GLY A 1 93 ? -2.653 -7.858 -11.734 1.00 96.75 93 GLY A N 1
ATOM 691 C CA . GLY A 1 93 ? -3.512 -7.743 -12.919 1.00 96.75 93 GLY A CA 1
ATOM 692 C C . GLY A 1 93 ? -2.948 -6.796 -13.977 1.00 96.75 93 GLY A C 1
ATOM 693 O O . GLY A 1 93 ? -3.705 -6.005 -14.544 1.00 96.75 93 GLY A O 1
ATOM 694 N N . ASP A 1 94 ? -1.619 -6.740 -14.081 1.00 92.88 94 ASP A N 1
ATOM 695 C CA . ASP A 1 94 ? -0.854 -5.824 -14.940 1.00 92.88 94 ASP A CA 1
ATOM 696 C C . ASP A 1 94 ? -0.826 -6.230 -16.413 1.00 92.88 94 ASP A C 1
ATOM 698 O O . ASP A 1 94 ? -0.936 -7.441 -16.699 1.00 92.88 94 ASP A O 1
#

InterPro domains:
  IPR001153 Barwin domain [PF00967] (1-92)
  IPR001153 Barwin domain [PR00602] (8-26)
  IPR001153 Barwin domain [PR00602] (27-45)
  IPR001153 Barwin domain [PR00602] (46-64)
  IPR001153 Barwin domain [PR00602] (67-91)
  IPR001153 Barwin domain [PS51174] (1-94)
  IPR018226 Barwin, conserved site [PS00771] (33-41)
  IPR036908 RlpA-like domain superfamily [G3DSA:2.40.40.10] (1-94)
  IPR036908 RlpA-like domain superfamily [SSF50685] (1-93)
  IPR044301 Pathogenesis-related protein-4 [PTHR46351] (1-94)

Sequence (94 aa):
CATWDAGKPLAWRQKYGWTAFCGPVGPTGQAACGKCLKVTNTRTNAQQTVRIVDQCSNGGLDLDIGVFQKLDTDGNGNAQGHLTVNYNFVDCGD

Nearest PDB structures (foldseek):
  4jp7-assembly2_B  TM=9.990E-01  e=5.467E-15  Carica papaya
  7ksn-assembly2_B  TM=9.971E-01  e=5.443E-14  Saccharum hybrid cultivar SP80-3280
  1bw4-assembly1_A  TM=8.271E-01  e=6.502E-11  Hordeum vulgare
  3sul-assembly1_A  TM=8.056E-01  e=3.327E-04  Moniliophthora perniciosa
  3suk-assembly2_B  TM=7.625E-01  e=4.011E-03  Moniliophthora perniciosa